Protein AF-A0A6L4ADP3-F1 (afdb_monomer_lite)

Radius of gyration: 14.5 Å; chains: 1; bounding box: 42×12×30 Å

Sequence (41 aa):
MSQVDLRPGESQEALLKRFRKQIAKDGVLSTVRRKRWYVSK

Foldseek 3Di:
DQDFDDDVPDDPVNSVVVSVVSCVVVCVVVVCVVVVDDDDD

Structure (mmCIF, N/CA/C/O backbone):
data_AF-A0A6L4ADP3-F1
#
_entry.id   AF-A0A6L4ADP3-F1
#
loop_
_atom_site.group_PDB
_atom_site.id
_atom_site.type_symbol
_atom_site.label_atom_id
_atom_site.label_alt_id
_atom_site.label_comp_id
_atom_site.label_asym_id
_atom_site.label_entity_id
_atom_site.label_seq_id
_atom_site.pdbx_PDB_ins_code
_atom_site.Cartn_x
_atom_site.Cartn_y
_atom_site.Cartn_z
_atom_site.occupancy
_atom_site.B_iso_or_equiv
_atom_site.auth_seq_id
_atom_site.auth_comp_id
_atom_site.auth_asym_id
_atom_site.auth_atom_id
_atom_site.pdbx_PDB_model_num
ATOM 1 N N . MET A 1 1 ? -1.316 -6.623 -8.457 1.00 61.03 1 MET A N 1
ATOM 2 C CA . MET A 1 1 ? -2.543 -5.818 -8.300 1.00 61.03 1 MET A CA 1
ATOM 3 C C . MET A 1 1 ? -2.903 -5.846 -6.833 1.00 61.03 1 MET A C 1
ATOM 5 O O . MET A 1 1 ? -3.258 -6.899 -6.327 1.00 61.03 1 MET A O 1
ATOM 9 N N . SER A 1 2 ? -2.696 -4.730 -6.144 1.00 76.19 2 SER A N 1
ATOM 10 C CA . SER A 1 2 ? -2.921 -4.610 -4.704 1.00 76.19 2 SER A CA 1
ATOM 11 C C . SER A 1 2 ? -4.333 -4.059 -4.490 1.00 76.19 2 SER A C 1
ATOM 13 O O . SER A 1 2 ? -4.514 -2.845 -4.507 1.00 76.19 2 SER A O 1
ATOM 15 N N . GLN A 1 3 ? -5.337 -4.930 -4.361 1.00 83.38 3 GLN A N 1
ATOM 16 C CA . GLN A 1 3 ? -6.721 -4.531 -4.070 1.00 83.38 3 GLN A CA 1
ATOM 17 C C . GLN A 1 3 ? -7.070 -4.884 -2.624 1.00 83.38 3 GLN A C 1
ATOM 19 O O . GLN A 1 3 ? -6.638 -5.914 -2.106 1.00 83.38 3 GLN A O 1
ATOM 24 N N . VAL A 1 4 ? -7.811 -3.999 -1.957 1.00 88.50 4 VAL A N 1
ATOM 25 C CA . VAL A 1 4 ? -8.246 -4.185 -0.574 1.00 88.50 4 VAL A CA 1
ATOM 26 C C . VAL A 1 4 ? -9.708 -3.774 -0.471 1.00 88.50 4 VAL A C 1
ATOM 28 O O . VAL A 1 4 ? -10.025 -2.609 -0.691 1.00 88.50 4 VAL A O 1
ATOM 31 N N . ASP A 1 5 ? -10.572 -4.722 -0.114 1.00 91.12 5 ASP A N 1
ATOM 32 C CA . ASP A 1 5 ? -12.006 -4.469 0.035 1.00 91.12 5 ASP A CA 1
ATOM 33 C C . ASP A 1 5 ? -12.356 -4.039 1.468 1.00 91.12 5 ASP A C 1
ATOM 35 O O . ASP A 1 5 ? -11.720 -4.464 2.449 1.00 91.12 5 ASP A O 1
ATOM 39 N N . LEU A 1 6 ? -13.370 -3.177 1.578 1.00 91.31 6 LEU A N 1
ATOM 40 C CA .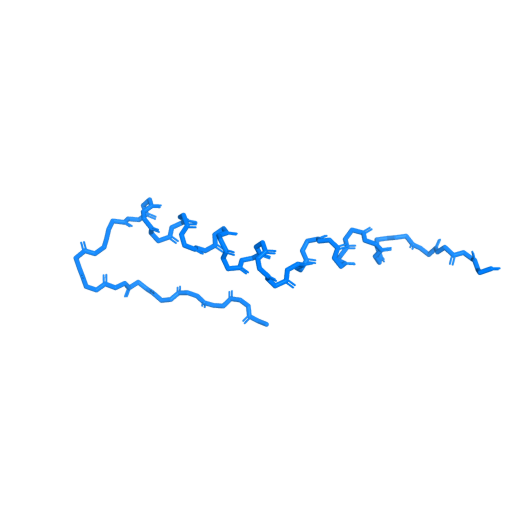 LEU A 1 6 ? -13.889 -2.688 2.852 1.00 91.31 6 LEU A CA 1
ATOM 41 C C . LEU A 1 6 ? -14.573 -3.830 3.606 1.00 91.31 6 LEU A C 1
ATOM 43 O O . LEU A 1 6 ? -15.443 -4.511 3.065 1.00 91.31 6 LEU A O 1
ATOM 47 N N . ARG A 1 7 ? -14.186 -4.035 4.868 1.00 91.44 7 ARG A N 1
ATOM 48 C CA . ARG A 1 7 ? -14.831 -5.040 5.721 1.00 91.44 7 ARG A CA 1
ATOM 49 C C . ARG A 1 7 ? -16.051 -4.454 6.445 1.00 91.44 7 ARG A C 1
ATOM 51 O O . ARG A 1 7 ? -16.060 -3.260 6.746 1.00 91.44 7 ARG A O 1
ATOM 58 N N . PRO A 1 8 ? -17.063 -5.274 6.780 1.00 87.88 8 PRO A N 1
ATOM 59 C CA . PRO A 1 8 ? -18.194 -4.822 7.587 1.00 87.88 8 PRO A CA 1
ATOM 60 C C . PRO A 1 8 ? -17.720 -4.263 8.936 1.00 87.88 8 PRO A C 1
ATOM 62 O O . PRO A 1 8 ? -16.932 -4.907 9.627 1.00 87.88 8 PRO A O 1
ATOM 65 N N . GLY A 1 9 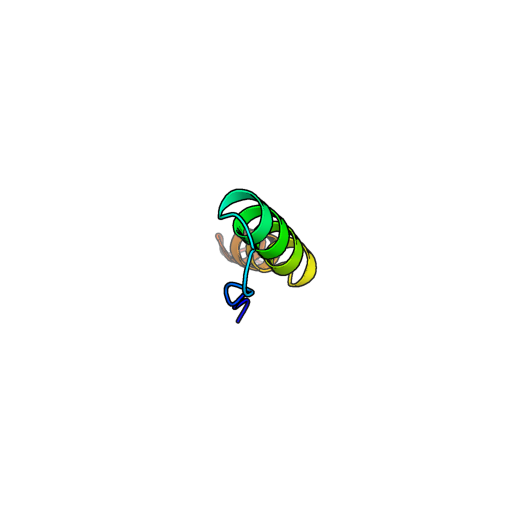? -18.183 -3.063 9.298 1.00 89.38 9 GLY A N 1
ATOM 66 C CA . GLY A 1 9 ? -17.808 -2.388 10.549 1.00 89.38 9 GLY A CA 1
ATOM 67 C C . GLY A 1 9 ? -16.402 -1.773 10.563 1.00 89.38 9 GLY A C 1
ATOM 68 O O . GLY A 1 9 ? -15.950 -1.305 11.606 1.00 89.38 9 GLY A O 1
ATOM 69 N N . GLU A 1 10 ? -15.694 -1.766 9.432 1.00 90.19 10 GLU A N 1
ATOM 70 C CA . GLU A 1 10 ? -14.371 -1.156 9.326 1.00 90.19 10 GLU A CA 1
ATOM 71 C C . GLU A 1 10 ? -14.454 0.361 9.094 1.00 90.19 10 GLU A C 1
ATOM 73 O O . GLU A 1 10 ? -15.228 0.840 8.264 1.00 90.19 10 GLU A O 1
ATOM 78 N N . SER A 1 11 ? -13.614 1.126 9.799 1.00 91.44 11 SER A N 1
ATOM 79 C CA . SER A 1 11 ? -13.446 2.557 9.536 1.00 91.44 11 SER A CA 1
ATOM 80 C C . SER A 1 11 ? -12.551 2.802 8.317 1.00 91.44 11 SER A C 1
ATOM 82 O O . SER A 1 11 ? -11.633 2.036 8.016 1.00 91.44 11 SER A O 1
ATOM 84 N N . GLN A 1 12 ? -12.761 3.928 7.634 1.00 91.25 12 GLN A N 1
ATOM 85 C CA . GLN A 1 12 ? -11.975 4.286 6.446 1.00 91.25 12 GLN A CA 1
ATOM 86 C C . GLN A 1 12 ? -10.467 4.405 6.736 1.00 91.25 12 GLN A C 1
ATOM 88 O O . GLN A 1 12 ? -9.630 4.045 5.907 1.00 91.25 12 GLN A O 1
ATOM 93 N N . GLU A 1 13 ? -10.092 4.837 7.941 1.00 92.44 13 GLU A N 1
ATOM 94 C CA . GLU A 1 13 ? -8.689 4.905 8.362 1.00 92.44 13 GLU A CA 1
ATOM 95 C C . GLU A 1 13 ? -8.044 3.517 8.486 1.00 92.44 13 GLU A C 1
ATOM 97 O O . GLU A 1 13 ? -6.894 3.316 8.078 1.00 92.44 13 GLU A O 1
ATOM 102 N N . ALA A 1 14 ? -8.786 2.536 9.011 1.00 92.00 14 ALA A N 1
ATOM 103 C CA . ALA A 1 14 ? -8.318 1.158 9.123 1.00 92.00 14 ALA A CA 1
ATOM 104 C C . ALA A 1 14 ? -8.126 0.518 7.737 1.00 92.00 14 ALA A C 1
ATOM 106 O O . ALA A 1 14 ? -7.097 -0.129 7.492 1.00 92.00 14 ALA A O 1
ATOM 107 N N . LEU A 1 15 ? -9.046 0.793 6.804 1.00 93.75 15 LEU A N 1
ATOM 108 C CA . LEU A 1 15 ? -8.924 0.382 5.407 1.00 93.75 15 LEU A CA 1
ATOM 109 C C . LEU A 1 15 ? -7.653 0.963 4.764 1.00 93.75 15 LEU A C 1
ATOM 111 O O . LEU A 1 15 ? -6.848 0.220 4.191 1.00 93.75 15 LEU A O 1
ATOM 115 N N . LEU A 1 16 ? -7.410 2.270 4.923 1.00 93.19 16 LEU A N 1
ATOM 116 C CA . LEU A 1 16 ? -6.212 2.939 4.398 1.00 93.19 16 LEU A CA 1
ATOM 117 C C . LEU A 1 16 ? -4.918 2.360 4.982 1.00 93.19 16 LEU A C 1
ATOM 119 O O . LEU A 1 16 ? -3.934 2.170 4.259 1.00 93.19 16 LEU A O 1
ATOM 123 N N . LYS A 1 17 ? -4.902 2.035 6.278 1.00 94.12 17 LYS A N 1
ATOM 124 C CA . LYS A 1 17 ? -3.742 1.411 6.930 1.00 94.12 17 LYS A CA 1
ATOM 125 C C . LYS A 1 17 ? -3.424 0.042 6.325 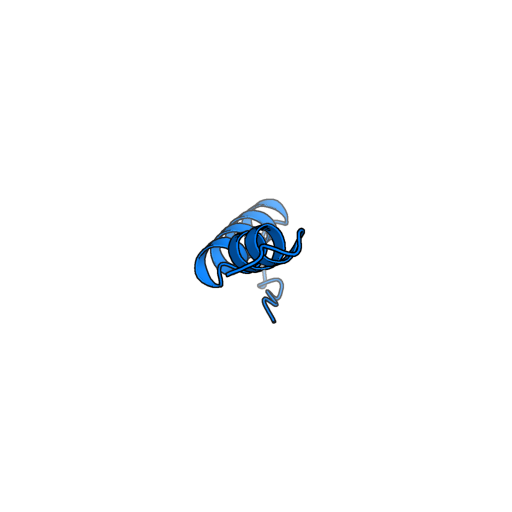1.00 94.12 17 LYS A C 1
ATOM 127 O O . LYS A 1 17 ? -2.258 -0.256 6.052 1.00 94.12 17 LYS A O 1
ATOM 132 N N . ARG A 1 18 ? -4.445 -0.780 6.066 1.00 94.00 18 ARG A N 1
ATOM 133 C CA . ARG A 1 18 ? -4.290 -2.078 5.387 1.00 94.00 18 ARG A CA 1
ATOM 134 C C . ARG A 1 18 ? -3.815 -1.926 3.951 1.00 94.00 18 ARG A C 1
ATOM 136 O O . ARG A 1 18 ? -2.901 -2.640 3.546 1.00 94.00 18 ARG A O 1
ATOM 143 N N . PHE A 1 19 ? -4.388 -0.983 3.211 1.00 93.62 19 PHE A N 1
ATOM 144 C CA . PHE A 1 19 ? -3.982 -0.691 1.841 1.00 93.62 19 PHE A CA 1
ATOM 145 C C . PHE A 1 19 ? -2.499 -0.320 1.752 1.00 93.62 19 PHE A C 1
ATOM 147 O O . PHE A 1 19 ? -1.754 -0.926 0.982 1.00 93.62 19 PHE A O 1
ATOM 154 N N . ARG A 1 20 ? -2.027 0.579 2.626 1.00 93.19 20 ARG A N 1
ATOM 155 C CA . ARG A 1 20 ? -0.599 0.932 2.718 1.00 93.19 20 ARG A CA 1
ATOM 156 C C . ARG A 1 20 ? 0.277 -0.285 3.018 1.00 93.19 20 ARG A C 1
ATOM 158 O O . ARG A 1 20 ? 1.318 -0.455 2.387 1.00 93.19 20 ARG A O 1
ATOM 165 N N . LYS A 1 21 ? -0.151 -1.155 3.941 1.00 93.44 21 LYS A N 1
ATOM 166 C CA . LYS A 1 21 ? 0.575 -2.390 4.279 1.00 93.44 21 LYS A CA 1
ATOM 167 C C . LYS A 1 21 ? 0.657 -3.353 3.088 1.00 93.44 21 LYS A C 1
ATOM 169 O O . LYS A 1 21 ? 1.714 -3.937 2.864 1.00 93.44 21 LYS A O 1
ATOM 174 N N . GLN A 1 22 ? -0.418 -3.486 2.313 1.00 93.25 22 GLN A N 1
ATOM 175 C CA . GLN A 1 22 ? -0.446 -4.330 1.118 1.00 93.25 22 GLN A CA 1
ATOM 176 C C . GLN A 1 22 ? 0.463 -3.777 0.008 1.00 93.25 22 GLN A C 1
ATOM 178 O O . GLN A 1 22 ? 1.266 -4.526 -0.540 1.00 93.25 22 GLN A O 1
ATOM 183 N N . ILE A 1 23 ? 0.431 -2.463 -0.260 1.00 91.75 23 ILE A N 1
ATOM 184 C CA . ILE A 1 23 ? 1.340 -1.820 -1.229 1.00 91.75 23 ILE A CA 1
ATOM 185 C C . ILE A 1 23 ? 2.806 -2.014 -0.835 1.00 91.75 23 ILE A C 1
ATOM 187 O O . ILE A 1 23 ? 3.647 -2.290 -1.693 1.00 91.75 23 ILE A O 1
ATOM 191 N N . ALA A 1 24 ? 3.121 -1.854 0.453 1.00 90.69 24 ALA A N 1
ATOM 192 C CA . ALA A 1 24 ? 4.476 -2.038 0.956 1.00 90.69 24 ALA A CA 1
ATOM 193 C C . ALA A 1 24 ? 4.951 -3.488 0.777 1.00 90.69 24 ALA A C 1
ATOM 195 O O . ALA A 1 24 ? 6.073 -3.701 0.323 1.00 90.69 24 ALA A O 1
ATOM 196 N N . LYS A 1 25 ? 4.086 -4.472 1.068 1.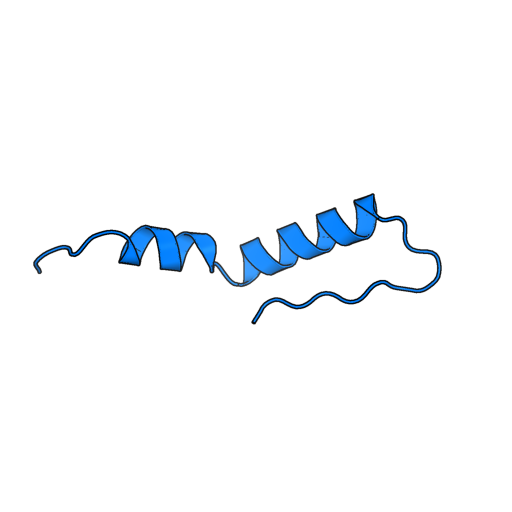00 91.00 25 LYS A N 1
ATOM 197 C CA . LYS A 1 25 ? 4.368 -5.902 0.866 1.00 91.00 25 LYS A CA 1
ATOM 198 C C . LYS A 1 25 ? 4.633 -6.233 -0.603 1.00 91.00 25 LYS A C 1
ATOM 200 O O . LYS A 1 25 ? 5.582 -6.948 -0.901 1.00 91.00 25 LYS A O 1
ATOM 205 N N . ASP A 1 26 ? 3.824 -5.688 -1.506 1.00 91.19 26 ASP A N 1
ATOM 206 C CA . ASP A 1 26 ? 3.951 -5.949 -2.942 1.00 91.19 26 ASP A CA 1
ATOM 207 C C . ASP A 1 26 ? 5.121 -5.175 -3.579 1.00 91.19 26 ASP A C 1
ATOM 209 O O . ASP A 1 26 ? 5.498 -5.437 -4.720 1.00 91.19 26 ASP A O 1
ATOM 213 N N . GLY A 1 27 ? 5.702 -4.197 -2.871 1.00 90.88 27 GLY A N 1
ATOM 214 C CA . GLY A 1 27 ? 6.881 -3.452 -3.319 1.00 90.88 27 GLY A CA 1
ATOM 215 C C . GLY A 1 27 ? 6.677 -2.667 -4.621 1.00 90.88 27 GLY A C 1
ATOM 216 O O . GLY A 1 27 ? 7.652 -2.305 -5.289 1.00 90.88 27 GLY A O 1
ATOM 217 N N . VAL A 1 28 ? 5.425 -2.391 -5.006 1.00 90.81 28 VAL A N 1
ATOM 218 C CA . VAL A 1 28 ? 5.074 -1.769 -6.297 1.00 90.81 28 VAL A CA 1
ATOM 219 C C . VAL A 1 28 ? 5.762 -0.415 -6.463 1.00 90.81 28 VAL A C 1
ATOM 221 O O . VAL A 1 28 ? 6.356 -0.152 -7.508 1.00 90.81 28 VAL A O 1
ATOM 224 N N . LEU A 1 29 ? 5.776 0.414 -5.416 1.00 91.38 29 LEU A N 1
ATOM 225 C CA . LEU A 1 29 ? 6.427 1.729 -5.449 1.00 91.38 29 LEU A CA 1
ATOM 226 C C . LEU A 1 29 ? 7.940 1.626 -5.664 1.00 91.38 29 LEU A C 1
ATOM 228 O O . LEU A 1 29 ? 8.511 2.411 -6.418 1.00 91.38 29 LEU A O 1
ATOM 232 N N . SER A 1 30 ? 8.590 0.631 -5.059 1.00 91.81 30 SER A N 1
ATOM 233 C CA . SER A 1 30 ? 10.022 0.379 -5.247 1.00 91.81 30 SER A CA 1
ATOM 234 C C . SER A 1 30 ? 10.330 -0.044 -6.681 1.00 91.81 30 SER A C 1
ATOM 236 O O . SER A 1 30 ? 11.304 0.426 -7.271 1.00 91.81 30 SER A O 1
ATOM 238 N N . THR A 1 31 ? 9.475 -0.891 -7.258 1.00 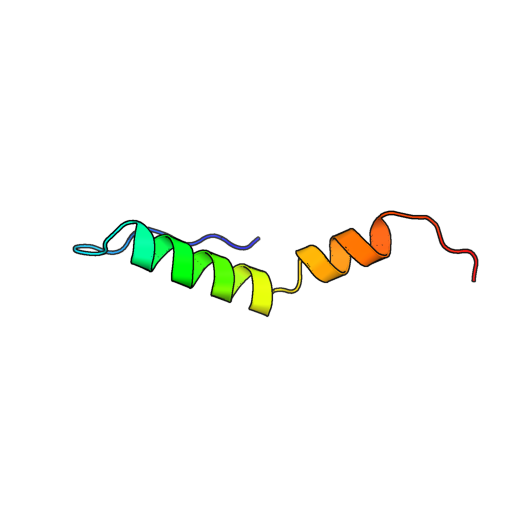91.75 31 THR A N 1
ATOM 239 C CA . THR A 1 31 ? 9.588 -1.343 -8.649 1.00 91.75 31 THR A CA 1
ATOM 240 C C . THR A 1 31 ? 9.423 -0.183 -9.624 1.00 91.75 31 THR A C 1
ATOM 242 O O . THR A 1 31 ? 10.274 0.012 -10.491 1.00 91.75 31 THR A O 1
ATOM 245 N N . VAL A 1 32 ? 8.371 0.623 -9.456 1.00 92.69 32 VAL A N 1
ATOM 246 C CA . VAL A 1 32 ? 8.120 1.810 -10.285 1.00 92.69 32 VAL A CA 1
ATOM 247 C C . VAL A 1 32 ? 9.261 2.816 -10.143 1.00 92.69 32 VAL A C 1
ATOM 249 O O . VAL A 1 32 ? 9.756 3.315 -11.148 1.00 92.69 32 VAL A O 1
ATOM 252 N N . ARG A 1 33 ? 9.758 3.056 -8.921 1.00 93.56 33 ARG A N 1
ATOM 253 C CA . ARG A 1 33 ? 10.900 3.950 -8.680 1.00 93.56 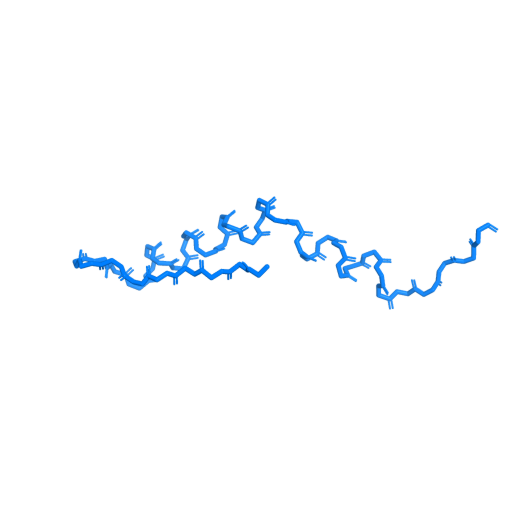33 ARG A CA 1
ATOM 254 C C . ARG A 1 33 ? 12.153 3.497 -9.427 1.00 93.56 33 ARG A C 1
ATOM 256 O O . ARG A 1 33 ? 12.829 4.332 -10.014 1.00 93.56 33 ARG A O 1
ATOM 263 N N . ARG A 1 34 ? 12.452 2.194 -9.429 1.00 91.19 34 ARG A N 1
ATOM 264 C CA . ARG A 1 34 ? 13.613 1.632 -10.140 1.00 91.19 34 ARG A CA 1
ATOM 265 C C . ARG A 1 34 ? 13.469 1.743 -11.657 1.00 91.19 34 ARG A C 1
ATOM 267 O O . ARG A 1 34 ? 14.448 2.013 -12.334 1.00 91.19 34 ARG A O 1
ATOM 274 N N . LYS A 1 35 ? 12.257 1.540 -12.176 1.00 93.50 35 LYS A N 1
ATOM 275 C CA . LYS A 1 35 ? 11.948 1.622 -13.612 1.00 93.50 35 LYS A CA 1
ATOM 276 C C . LYS A 1 35 ? 11.716 3.052 -14.112 1.00 93.50 35 LYS A C 1
ATOM 278 O O . LYS A 1 35 ? 11.498 3.233 -15.303 1.00 93.50 35 LYS A O 1
ATOM 283 N N . ARG A 1 36 ? 11.728 4.052 -13.222 1.00 94.75 36 ARG A N 1
ATOM 284 C CA . ARG A 1 36 ? 11.423 5.452 -13.557 1.00 94.75 36 ARG A CA 1
ATOM 285 C C . ARG A 1 36 ? 12.374 6.024 -14.601 1.00 94.75 36 ARG A C 1
ATOM 287 O O . ARG A 1 36 ? 11.953 6.829 -15.422 1.00 94.75 36 ARG A O 1
ATOM 294 N N . TRP A 1 37 ? 13.634 5.613 -14.545 1.00 94.00 37 TRP A N 1
ATOM 295 C CA . TRP A 1 37 ? 14.675 6.062 -15.452 1.00 94.00 37 TRP A CA 1
ATOM 296 C C . TRP A 1 37 ? 15.322 4.855 -16.112 1.00 94.00 37 TRP A C 1
ATOM 298 O O . TRP A 1 37 ? 15.511 3.816 -15.476 1.00 94.00 37 TRP A O 1
ATOM 308 N N . TYR A 1 38 ? 15.670 5.008 -17.386 1.00 90.19 38 TYR A N 1
ATOM 309 C CA . TYR A 1 38 ? 16.544 4.061 -18.057 1.00 90.19 38 TYR A CA 1
ATOM 310 C C . TYR A 1 38 ? 17.946 4.176 -17.451 1.00 90.19 38 TYR A C 1
ATOM 312 O O . TYR A 1 38 ? 18.505 5.269 -17.384 1.00 90.19 38 TYR A O 1
ATOM 320 N N . VAL A 1 39 ? 18.495 3.055 -16.990 1.00 89.25 39 VAL A N 1
ATOM 321 C CA . VAL A 1 39 ? 19.867 2.962 -16.480 1.00 89.25 39 VAL A CA 1
ATOM 322 C C . VAL A 1 39 ? 20.608 2.011 -17.408 1.00 89.25 39 VAL A C 1
ATOM 324 O O . VAL A 1 39 ? 20.197 0.858 -17.550 1.00 89.25 39 VAL A O 1
ATOM 327 N N . SER A 1 40 ? 21.653 2.502 -18.074 1.00 83.06 40 SER A N 1
ATOM 328 C CA . SER A 1 40 ? 22.511 1.661 -18.909 1.00 83.06 40 SER A CA 1
ATOM 329 C C . SER A 1 40 ? 23.269 0.661 -18.038 1.00 83.06 40 SER A C 1
ATOM 331 O O . SER A 1 40 ? 23.644 0.982 -16.909 1.00 83.06 40 SER A O 1
ATOM 333 N N . LYS A 1 41 ? 23.451 -0.550 -18.561 1.00 77.44 41 LYS A N 1
ATOM 334 C CA . LYS A 1 41 ? 24.099 -1.661 -17.864 1.00 77.44 41 LYS A CA 1
ATOM 335 C C . LYS A 1 41 ? 25.618 -1.571 -17.940 1.00 77.44 41 LYS A C 1
ATOM 337 O O . LYS A 1 41 ? 26.105 -1.102 -18.991 1.00 77.44 41 LYS A O 1
#

Secondary structure (DSSP, 8-state):
----PPPTT--HHHHHHHHHHHHHHHTHHHHHHHHTS----

pLDDT: mean 89.93, std 6.04, range [61.03, 94.75]